Protein AF-A0A519KKP3-F1 (afdb_monomer_lite)

Sequence (104 aa):
MILKKADNIYSEIEFYPVKKDGEKYYVELHSNIANGFPSPAEDFAGKRISLDEKFLSKPEATFIGKAKGMSNYPYIMPGDYLVIRSDLEAKDGDLAIVYLAGEG

Foldseek 3Di:
DDDDDDVDVCVFKDWDQDDDPDDWDKDFDDDDPPPDDDDPPPPDPGDIDTPCVVQVVPVVQWIWIAGCDCPDPPPHDGGDIDIAGRVDDDDPPDDHHDDDPDDD

Radius of gyration: 18.0 Å; chains: 1; bounding box: 52×29×34 Å

Structure (mmCIF, N/CA/C/O backbone):
data_AF-A0A519KKP3-F1
#
_entry.id   AF-A0A519KKP3-F1
#
loop_
_atom_site.group_PDB
_atom_site.id
_atom_site.type_symbol
_atom_site.label_atom_id
_atom_site.label_alt_id
_atom_site.label_comp_id
_atom_site.label_asym_id
_atom_site.label_entity_id
_atom_site.label_seq_id
_atom_site.pdbx_PDB_ins_code
_atom_site.Cartn_x
_atom_site.Cartn_y
_atom_site.Cartn_z
_atom_site.occupancy
_atom_site.B_iso_or_equiv
_atom_site.auth_seq_id
_atom_site.auth_comp_id
_atom_site.auth_asym_id
_atom_site.auth_atom_id
_atom_site.pdbx_PDB_model_num
ATOM 1 N N . MET A 1 1 ? -0.479 -7.318 -18.114 1.00 38.22 1 MET A N 1
ATOM 2 C CA . MET A 1 1 ? 0.816 -7.354 -17.410 1.00 38.22 1 MET A CA 1
ATOM 3 C C . MET A 1 1 ? 1.784 -6.352 -18.036 1.00 38.22 1 MET A C 1
ATOM 5 O O . MET A 1 1 ? 2.230 -6.576 -19.156 1.00 38.22 1 MET A O 1
ATOM 9 N N . ILE A 1 2 ? 2.098 -5.240 -17.362 1.00 45.53 2 ILE A N 1
ATOM 10 C CA . ILE A 1 2 ? 3.199 -4.353 -17.791 1.00 45.53 2 ILE A CA 1
ATOM 11 C C . ILE A 1 2 ? 4.464 -4.808 -17.058 1.00 45.53 2 ILE A C 1
ATOM 13 O O . ILE A 1 2 ? 4.703 -4.414 -15.922 1.00 45.53 2 ILE A O 1
ATOM 17 N N . LEU A 1 3 ? 5.259 -5.671 -17.696 1.00 43.72 3 LEU A N 1
ATOM 18 C CA . LEU A 1 3 ? 6.613 -5.975 -17.234 1.00 43.72 3 LEU A CA 1
ATOM 19 C C . LEU A 1 3 ? 7.519 -4.845 -17.712 1.00 43.72 3 LEU A C 1
ATOM 21 O O . LEU A 1 3 ? 7.808 -4.750 -18.906 1.00 43.72 3 LEU A O 1
ATOM 25 N N . LYS A 1 4 ? 7.978 -3.984 -16.805 1.00 54.28 4 LYS A N 1
ATOM 26 C CA . LYS A 1 4 ? 9.083 -3.081 -17.126 1.00 54.28 4 LYS A CA 1
ATOM 27 C C . LYS A 1 4 ? 10.324 -3.448 -16.338 1.00 54.28 4 LYS A C 1
ATOM 29 O O . LYS A 1 4 ? 10.339 -3.422 -15.113 1.00 54.28 4 LYS A O 1
ATOM 34 N N . LYS A 1 5 ? 11.382 -3.736 -17.097 1.00 49.62 5 LYS A N 1
ATOM 35 C CA . LYS A 1 5 ? 12.760 -3.753 -16.626 1.00 49.62 5 LYS A CA 1
ATOM 36 C C . LYS A 1 5 ? 13.096 -2.337 -16.159 1.00 49.62 5 LYS A C 1
ATOM 38 O O . LYS A 1 5 ? 13.310 -1.451 -16.982 1.00 49.62 5 LYS A O 1
ATOM 43 N N . ALA A 1 6 ? 13.080 -2.111 -14.854 1.00 52.91 6 ALA A N 1
ATOM 44 C CA . ALA A 1 6 ? 13.769 -0.969 -14.283 1.00 52.91 6 ALA A CA 1
ATOM 45 C C . ALA A 1 6 ? 15.218 -1.406 -14.069 1.00 52.91 6 ALA A C 1
ATOM 47 O O . ALA A 1 6 ? 15.463 -2.323 -13.289 1.00 52.91 6 ALA A O 1
ATOM 48 N N . ASP A 1 7 ? 16.171 -0.765 -14.750 1.00 56.16 7 ASP A N 1
ATOM 49 C CA . ASP A 1 7 ? 17.597 -0.985 -14.465 1.00 56.16 7 ASP A CA 1
ATOM 50 C C . ASP A 1 7 ? 17.907 -0.657 -12.990 1.00 56.16 7 ASP A C 1
ATOM 52 O O . ASP A 1 7 ? 18.808 -1.237 -12.389 1.00 56.16 7 ASP A O 1
ATOM 56 N N . ASN A 1 8 ? 17.096 0.221 -12.382 1.00 66.56 8 ASN A N 1
ATOM 57 C CA . ASN A 1 8 ? 17.057 0.467 -10.949 1.00 66.56 8 ASN A CA 1
ATOM 58 C C . ASN A 1 8 ? 15.658 0.948 -10.500 1.00 66.56 8 ASN A C 1
ATOM 60 O O . ASN A 1 8 ? 15.282 2.087 -10.753 1.00 66.56 8 ASN A O 1
ATOM 64 N N . ILE A 1 9 ? 14.886 0.119 -9.787 1.00 69.25 9 ILE A N 1
ATOM 65 C CA . ILE A 1 9 ? 13.540 0.492 -9.296 1.00 69.25 9 ILE A CA 1
ATOM 66 C C . ILE A 1 9 ? 13.548 1.717 -8.361 1.00 69.25 9 ILE A C 1
ATOM 68 O O . ILE A 1 9 ? 12.567 2.459 -8.295 1.00 69.25 9 ILE A O 1
ATOM 72 N N . TYR A 1 10 ? 14.670 1.977 -7.683 1.00 69.31 10 TYR A N 1
ATOM 73 C CA . TYR A 1 10 ? 14.821 3.100 -6.758 1.00 69.31 10 TYR A CA 1
ATOM 74 C C . TYR A 1 10 ? 14.917 4.467 -7.458 1.00 69.31 10 TYR A C 1
ATOM 76 O O . TYR A 1 10 ? 14.781 5.492 -6.789 1.00 69.31 10 TYR A O 1
ATOM 84 N N . SER A 1 11 ? 15.127 4.523 -8.783 1.00 78.75 11 SER A N 1
ATOM 85 C CA . SER A 1 11 ? 15.025 5.787 -9.535 1.00 78.75 11 SER A CA 1
ATOM 86 C C . SER A 1 11 ? 13.574 6.190 -9.805 1.00 78.75 11 SER A C 1
ATOM 88 O O . SER A 1 11 ? 13.276 7.377 -9.922 1.00 78.75 11 SER A O 1
ATOM 90 N N . GLU A 1 12 ? 12.666 5.214 -9.870 1.00 83.19 12 GLU A N 1
ATOM 91 C CA . GLU A 1 12 ? 11.264 5.415 -10.248 1.00 83.19 12 GLU A CA 1
ATOM 92 C C . GLU A 1 12 ? 10.333 5.523 -9.038 1.00 83.19 12 GLU A C 1
ATOM 94 O O . GLU A 1 12 ? 9.295 6.185 -9.118 1.00 83.19 12 GLU A O 1
ATOM 99 N N . ILE A 1 13 ? 10.693 4.881 -7.921 1.00 88.00 13 ILE A N 1
ATOM 100 C CA . ILE A 1 13 ? 9.873 4.804 -6.711 1.00 88.00 13 ILE A CA 1
ATOM 101 C C . ILE A 1 13 ? 10.720 5.133 -5.481 1.00 88.00 13 ILE A C 1
ATOM 103 O O . ILE A 1 13 ? 11.774 4.547 -5.241 1.00 88.00 13 ILE A O 1
ATOM 107 N N . GLU A 1 14 ? 10.224 6.056 -4.662 1.00 91.62 14 GLU A N 1
ATOM 108 C CA . GLU A 1 14 ? 10.747 6.320 -3.323 1.00 91.62 14 GLU A CA 1
ATOM 109 C C . GLU A 1 14 ? 10.009 5.473 -2.295 1.00 91.62 14 GLU A C 1
ATOM 111 O O . GLU A 1 14 ? 8.830 5.709 -2.054 1.00 91.62 14 GLU A O 1
ATOM 116 N N . PHE A 1 15 ? 10.683 4.499 -1.688 1.00 91.31 15 PHE A N 1
ATOM 117 C CA . PHE A 1 15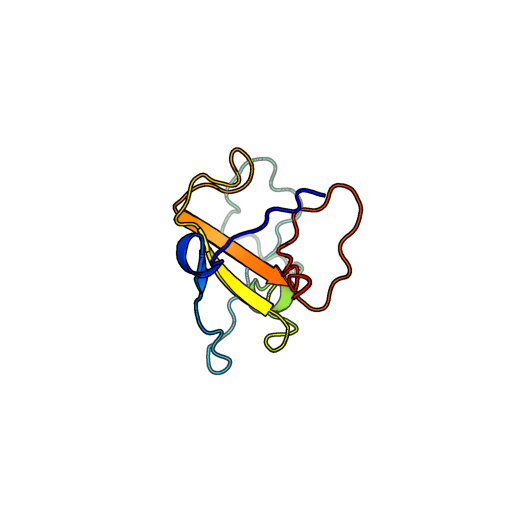 ? 10.059 3.629 -0.693 1.00 91.31 15 PHE A CA 1
ATOM 118 C C . PHE A 1 15 ? 10.006 4.270 0.696 1.00 91.31 15 PHE A C 1
ATOM 120 O O . PHE A 1 15 ? 10.989 4.844 1.167 1.00 91.31 15 PHE A O 1
ATOM 127 N N . TYR A 1 16 ? 8.874 4.094 1.376 1.00 93.06 16 TYR A N 1
ATOM 128 C CA . TYR A 1 16 ? 8.659 4.504 2.758 1.00 93.06 16 TYR A CA 1
ATOM 129 C C . TYR A 1 16 ? 8.570 3.289 3.687 1.00 93.06 16 TYR A C 1
ATOM 131 O O . TYR A 1 16 ? 7.891 2.311 3.359 1.00 93.06 16 TYR A O 1
ATOM 139 N N . PRO A 1 17 ? 9.225 3.333 4.862 1.00 90.12 17 PRO A N 1
ATOM 140 C CA . PRO A 1 17 ? 9.125 2.260 5.838 1.00 90.12 17 PRO A CA 1
ATOM 141 C C . PRO A 1 17 ? 7.722 2.225 6.454 1.00 90.12 17 PRO A C 1
ATOM 143 O O . PRO A 1 17 ? 7.201 3.248 6.902 1.00 90.12 17 PRO A O 1
ATOM 146 N N . VAL A 1 18 ? 7.138 1.030 6.538 1.00 90.06 18 VAL A N 1
ATOM 147 C CA . VAL A 1 18 ? 5.892 0.804 7.280 1.00 90.06 18 VAL A CA 1
ATOM 148 C C . VAL A 1 18 ? 6.222 0.678 8.767 1.00 90.06 18 VAL A C 1
ATOM 150 O O . VAL A 1 18 ? 6.944 -0.232 9.178 1.00 90.06 18 VAL A O 1
ATOM 153 N N . LYS A 1 19 ? 5.687 1.590 9.581 1.00 89.62 19 LYS A N 1
ATOM 154 C CA . LYS A 1 19 ? 5.782 1.544 11.046 1.00 89.62 19 LYS A CA 1
ATOM 155 C C . LYS A 1 19 ? 4.557 0.842 11.635 1.00 89.62 19 LYS A C 1
ATOM 157 O O . LYS A 1 19 ? 3.459 0.990 11.111 1.00 89.62 19 LYS A O 1
ATOM 162 N N . LYS A 1 20 ? 4.749 0.063 12.706 1.00 85.88 20 LYS A N 1
ATOM 163 C CA . LYS A 1 20 ? 3.696 -0.773 13.326 1.00 85.88 20 LYS A CA 1
ATOM 164 C C . LYS A 1 20 ? 3.206 -0.249 14.682 1.00 85.88 20 LYS A C 1
ATOM 166 O O . LYS A 1 20 ? 2.328 -0.855 15.280 1.00 85.88 20 LYS A O 1
ATOM 171 N N . ASP A 1 21 ? 3.795 0.832 15.177 1.00 88.75 21 ASP A N 1
ATOM 172 C CA . ASP A 1 21 ? 3.599 1.397 16.516 1.00 88.75 21 ASP A CA 1
ATOM 173 C C . ASP A 1 21 ? 2.595 2.566 16.556 1.00 88.75 21 ASP A C 1
ATOM 175 O O . ASP A 1 21 ? 2.470 3.234 17.578 1.00 88.75 21 ASP A O 1
ATOM 179 N N . GLY A 1 22 ? 1.876 2.815 15.456 1.00 86.56 22 GLY A N 1
ATOM 180 C CA . GLY A 1 22 ? 0.889 3.891 15.343 1.00 86.56 22 GLY A CA 1
ATOM 181 C C . GLY A 1 22 ? -0.542 3.478 15.700 1.00 86.56 22 GLY A C 1
ATOM 182 O O . GLY A 1 22 ? -0.914 2.305 15.633 1.00 86.56 22 GLY A O 1
ATOM 183 N N . GLU A 1 23 ? -1.366 4.472 16.033 1.00 91.38 23 GLU A N 1
ATOM 184 C CA . GLU A 1 23 ? -2.814 4.300 16.156 1.00 91.38 23 GLU A CA 1
ATOM 185 C C . GLU A 1 23 ? -3.464 4.123 14.779 1.00 91.38 23 GLU A C 1
ATOM 187 O O . GLU A 1 23 ? -3.093 4.788 13.810 1.00 91.38 23 GLU A O 1
ATOM 192 N N . LYS A 1 24 ? -4.464 3.239 14.705 1.00 91.06 24 LYS A N 1
ATOM 193 C CA . LYS A 1 24 ? -5.277 3.043 13.502 1.00 91.06 24 LYS A CA 1
ATOM 194 C C . LYS A 1 24 ? -6.453 4.005 13.498 1.00 91.06 24 LYS A C 1
ATOM 196 O O . LYS A 1 24 ? -7.177 4.108 14.489 1.00 91.06 24 LYS A O 1
ATOM 201 N N . TYR A 1 25 ? -6.717 4.597 12.341 1.00 90.00 25 TYR A N 1
ATOM 202 C CA . TYR A 1 25 ? -7.905 5.420 12.128 1.00 90.00 25 TYR A CA 1
ATOM 203 C C . TYR A 1 25 ? -9.010 4.611 11.457 1.00 90.00 25 TYR A C 1
ATOM 205 O O . TYR A 1 25 ? -8.754 3.804 10.557 1.00 90.00 25 TYR A O 1
ATOM 213 N N . TYR A 1 26 ? -10.244 4.860 11.886 1.00 89.75 26 TYR A N 1
ATOM 214 C CA . TYR A 1 26 ? -11.442 4.241 11.335 1.00 89.75 26 TYR A CA 1
ATOM 215 C C . TYR A 1 26 ? -12.351 5.315 10.762 1.00 89.75 26 TYR A C 1
ATOM 217 O O . TYR A 1 26 ? -12.590 6.342 11.392 1.00 89.75 26 TYR A O 1
ATOM 225 N N . VAL A 1 27 ? -12.876 5.041 9.575 1.00 84.56 27 VAL A N 1
ATOM 226 C CA . VAL A 1 27 ? -13.906 5.844 8.925 1.00 84.56 27 VAL A CA 1
ATOM 227 C C . VAL A 1 27 ? -15.183 5.018 8.888 1.00 84.56 27 VAL A C 1
ATOM 229 O O . VAL A 1 27 ? -15.153 3.813 8.616 1.00 84.56 27 VAL A O 1
ATOM 232 N N . GLU A 1 28 ? -16.308 5.649 9.191 1.00 81.81 28 GLU A N 1
ATOM 233 C CA . GLU A 1 28 ? -17.610 4.995 9.113 1.00 81.81 28 GLU A CA 1
ATOM 234 C C . GLU A 1 28 ? -18.036 4.853 7.648 1.00 81.81 28 GLU A C 1
ATOM 236 O O . GLU A 1 28 ? -17.896 5.773 6.841 1.00 81.81 28 GLU A O 1
ATOM 241 N N . LEU A 1 29 ? -18.505 3.661 7.267 1.00 72.56 29 LEU A N 1
ATOM 242 C CA . LEU A 1 29 ? -19.031 3.429 5.928 1.00 72.56 29 LEU A CA 1
ATOM 243 C C . LEU A 1 29 ? -20.498 3.838 5.890 1.00 72.56 29 LEU A C 1
ATOM 245 O O . LEU A 1 29 ? -21.366 3.162 6.444 1.00 72.56 29 LEU A O 1
ATOM 249 N N . HIS A 1 30 ? -20.779 4.901 5.151 1.00 70.25 30 HIS A N 1
ATOM 250 C CA . HIS A 1 30 ? -22.141 5.312 4.851 1.00 70.25 30 HIS A CA 1
ATOM 251 C C . HIS A 1 30 ? -22.666 4.479 3.680 1.00 70.25 30 HIS A C 1
ATOM 253 O O . HIS A 1 30 ? -22.135 4.518 2.566 1.00 70.25 30 HIS A O 1
ATOM 259 N N . SER A 1 31 ? -23.712 3.693 3.931 1.00 61.16 31 SER A N 1
ATOM 260 C CA . SER A 1 31 ? -24.465 3.057 2.851 1.00 61.16 31 SER A CA 1
ATOM 261 C C . SER A 1 31 ? -25.327 4.140 2.192 1.00 61.16 31 SER A C 1
ATOM 263 O O . SER A 1 31 ? -26.088 4.807 2.877 1.00 61.16 31 SER A O 1
ATOM 265 N N . ASN A 1 32 ? -25.167 4.338 0.877 1.00 57.84 32 ASN A N 1
ATOM 266 C CA . ASN A 1 32 ? -25.789 5.393 0.051 1.00 57.84 32 ASN A CA 1
ATOM 267 C C . ASN A 1 32 ? -25.201 6.814 0.119 1.00 57.84 32 ASN A C 1
ATOM 269 O O . ASN A 1 32 ? -25.941 7.796 0.129 1.00 57.84 32 ASN A O 1
ATOM 273 N N . ILE A 1 33 ? -23.880 6.960 -0.015 1.00 55.81 33 ILE A N 1
ATOM 274 C CA . ILE A 1 33 ? -23.334 8.221 -0.541 1.00 55.81 33 ILE A CA 1
ATOM 275 C C . ILE A 1 33 ? -23.404 8.190 -2.072 1.00 55.81 33 ILE A C 1
ATOM 277 O O . ILE A 1 33 ? -22.461 7.803 -2.758 1.00 55.81 33 ILE A O 1
ATOM 281 N N . ALA A 1 34 ? -24.541 8.611 -2.622 1.00 49.19 34 ALA A N 1
ATOM 282 C CA . ALA A 1 34 ? -24.574 9.138 -3.978 1.00 49.19 34 ALA A CA 1
ATOM 283 C C . ALA A 1 34 ? -24.136 10.612 -3.905 1.00 49.19 34 ALA A C 1
ATOM 285 O O . ALA A 1 34 ? -24.956 11.504 -3.722 1.00 49.19 34 ALA A O 1
ATOM 286 N N . ASN A 1 35 ? -22.827 10.859 -4.013 1.00 44.81 35 ASN A N 1
ATOM 287 C CA . ASN A 1 35 ? -22.234 12.184 -4.259 1.00 44.81 35 ASN A CA 1
ATOM 288 C C . ASN A 1 35 ? -22.431 13.285 -3.179 1.00 44.81 35 ASN A C 1
ATOM 290 O O . ASN A 1 35 ? -22.451 14.464 -3.528 1.00 44.81 35 ASN A O 1
ATOM 294 N N . GLY A 1 36 ? -22.533 12.953 -1.884 1.00 54.53 36 GLY A N 1
ATOM 295 C CA . GLY A 1 36 ? -22.665 13.939 -0.792 1.00 54.53 36 GLY A CA 1
ATOM 296 C C . GLY A 1 36 ? -21.820 13.634 0.452 1.00 54.53 36 GLY A C 1
ATOM 297 O O . GLY A 1 36 ? -21.530 12.478 0.744 1.00 54.53 36 GLY A O 1
ATOM 298 N N . PHE A 1 37 ? -21.410 14.666 1.198 1.00 60.34 37 PHE A N 1
ATOM 299 C CA . PHE A 1 37 ? -20.759 14.476 2.500 1.00 60.34 37 PHE A CA 1
ATOM 300 C C . PHE A 1 37 ? -21.815 14.018 3.523 1.00 60.34 37 PHE A C 1
ATOM 302 O O . PHE A 1 37 ? -22.888 14.624 3.581 1.00 60.34 37 PHE A O 1
ATOM 309 N N . PRO A 1 38 ? -21.558 12.959 4.302 1.00 58.94 38 PRO A N 1
ATOM 310 C CA . PRO A 1 38 ? -22.519 12.458 5.275 1.00 58.94 38 PRO A CA 1
ATOM 311 C C . PRO A 1 38 ? -22.761 13.486 6.386 1.00 58.94 38 PRO A C 1
ATOM 313 O O . PRO A 1 38 ? -21.842 14.172 6.838 1.00 58.94 38 PRO A O 1
ATOM 316 N N . SER A 1 39 ? -24.013 13.604 6.825 1.00 55.75 39 SER A N 1
ATOM 317 C CA . SER A 1 39 ? -24.382 14.482 7.936 1.00 55.75 39 SER A CA 1
ATOM 318 C C . SER A 1 39 ? -23.808 13.931 9.259 1.00 55.75 39 SER A C 1
ATOM 320 O O . SER A 1 39 ? -23.994 12.745 9.532 1.00 55.75 39 SER A O 1
ATOM 322 N N . PRO A 1 40 ? -23.172 14.759 10.118 1.00 55.66 40 PRO A N 1
ATOM 323 C CA . PRO A 1 40 ? -22.558 14.314 11.379 1.00 55.66 40 PRO A CA 1
ATOM 324 C C . PRO A 1 40 ? -23.518 13.723 12.426 1.00 55.66 40 PRO A C 1
ATOM 326 O O . PRO A 1 40 ? -23.056 13.175 13.419 1.00 55.66 40 PRO A O 1
ATOM 329 N N . ALA A 1 41 ? -24.833 13.896 12.258 1.00 57.28 41 ALA A N 1
ATOM 330 C CA . ALA A 1 41 ? -25.846 13.561 13.265 1.00 57.28 41 ALA A CA 1
ATOM 331 C C . ALA A 1 41 ? -26.571 12.228 13.006 1.00 57.28 41 ALA A C 1
ATOM 333 O O . ALA A 1 41 ? -27.488 11.864 13.741 1.00 57.28 41 ALA A O 1
ATOM 334 N N . GLU A 1 42 ? -26.197 11.519 11.947 1.00 56.47 42 GLU A N 1
ATOM 335 C CA . GLU A 1 42 ? -26.802 10.245 11.587 1.00 56.47 42 GLU A CA 1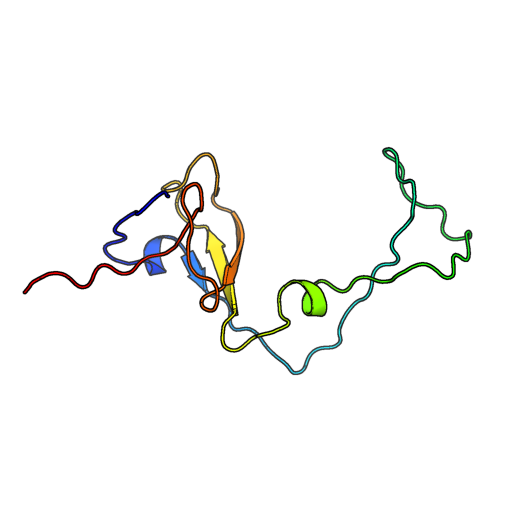
ATOM 336 C C . GLU A 1 42 ? -25.991 9.112 12.227 1.00 56.47 42 GLU A C 1
ATOM 338 O O . GLU A 1 42 ? -25.013 8.613 11.674 1.00 56.47 42 GLU A O 1
ATOM 343 N N . ASP A 1 43 ? -26.389 8.776 13.455 1.00 51.69 43 ASP A N 1
ATOM 344 C CA . ASP A 1 43 ? -25.814 7.723 14.289 1.00 51.69 43 ASP A CA 1
ATOM 345 C C . ASP A 1 43 ? -26.123 6.358 13.652 1.00 51.69 43 ASP A C 1
ATOM 347 O O . ASP A 1 43 ? -27.126 5.698 13.938 1.00 51.69 43 ASP A O 1
ATOM 351 N N . PHE A 1 44 ? -25.301 5.960 12.685 1.00 56.31 44 PHE A N 1
ATOM 352 C CA . PHE A 1 44 ? -25.404 4.654 12.063 1.00 56.31 44 PHE A CA 1
ATOM 353 C C . PHE A 1 44 ? -24.444 3.703 12.760 1.00 56.31 44 PHE A C 1
ATOM 355 O O . PHE A 1 44 ? -23.230 3.883 12.733 1.00 56.31 44 PHE A O 1
ATOM 362 N N . ALA A 1 45 ? -24.990 2.608 13.290 1.00 57.34 45 ALA A N 1
ATOM 363 C CA . ALA A 1 45 ? -24.248 1.407 13.677 1.00 57.34 45 ALA A CA 1
ATOM 364 C C . ALA A 1 45 ? -23.666 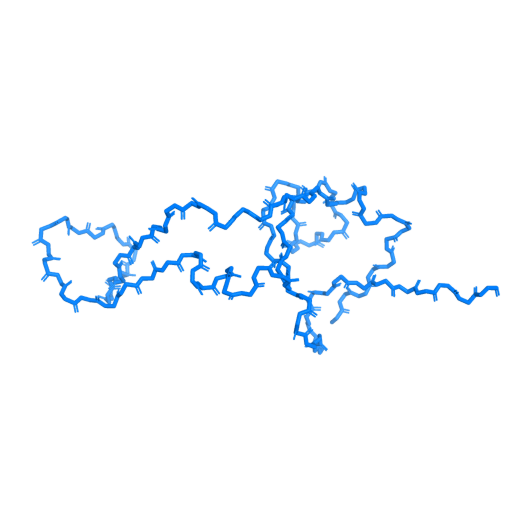0.690 12.433 1.00 57.34 45 ALA A C 1
ATOM 366 O O . ALA A 1 45 ? -23.906 -0.493 12.183 1.00 57.34 45 ALA A O 1
ATOM 367 N N . GLY A 1 46 ? -22.976 1.448 11.584 1.00 66.19 46 GLY A N 1
ATOM 368 C CA . GLY A 1 46 ? -22.455 1.049 10.294 1.00 66.19 46 GLY A CA 1
ATOM 369 C C . GLY A 1 46 ? -21.135 0.305 10.419 1.00 66.19 46 GLY A C 1
ATOM 370 O O . GLY A 1 46 ? -20.400 0.401 11.403 1.00 66.19 46 GLY A O 1
ATOM 371 N N . LYS A 1 47 ? -20.813 -0.454 9.372 1.00 73.06 47 LYS A N 1
ATOM 372 C CA . LYS A 1 47 ? -19.486 -1.053 9.219 1.00 73.06 47 LYS A CA 1
ATOM 373 C C . LYS A 1 47 ? -18.437 0.063 9.211 1.00 73.06 47 LYS A C 1
ATOM 375 O O . LYS A 1 47 ? -18.624 1.084 8.559 1.00 73.06 47 LYS A O 1
ATOM 380 N N . ARG A 1 48 ? -17.317 -0.144 9.897 1.00 84.62 48 ARG A N 1
ATOM 381 C CA . ARG A 1 48 ? -16.162 0.762 9.858 1.00 84.62 48 ARG A CA 1
ATOM 382 C C . ARG A 1 48 ? -15.089 0.201 8.940 1.00 84.62 48 ARG A C 1
ATOM 384 O O . ARG A 1 48 ? -15.004 -1.012 8.753 1.00 84.62 48 ARG A O 1
ATOM 391 N N . ILE A 1 49 ? -14.275 1.084 8.377 1.00 88.19 49 ILE A N 1
ATOM 392 C CA . ILE A 1 49 ? -13.109 0.715 7.580 1.00 88.19 49 ILE A CA 1
ATOM 393 C C . ILE A 1 49 ? -11.877 1.463 8.076 1.00 88.19 49 ILE A C 1
ATOM 395 O O . ILE A 1 49 ? -11.930 2.663 8.328 1.00 88.19 49 ILE A O 1
ATOM 399 N N . SER A 1 50 ? -10.761 0.753 8.191 1.00 92.44 50 SER A N 1
ATOM 400 C CA . SER A 1 50 ? -9.443 1.342 8.407 1.00 92.44 50 SER A CA 1
ATOM 401 C C . SER A 1 50 ? -8.580 1.077 7.179 1.00 92.44 50 SER A C 1
ATOM 403 O O . SER A 1 50 ? -8.582 -0.032 6.636 1.00 92.44 50 SER A O 1
ATOM 405 N N . LEU A 1 51 ? -7.849 2.095 6.719 1.00 92.19 51 LEU A N 1
ATOM 406 C CA . LEU A 1 51 ? -6.896 1.926 5.621 1.00 92.19 51 LEU A CA 1
ATOM 407 C C . LEU A 1 51 ? -5.739 1.014 6.035 1.00 92.19 51 LEU A C 1
ATOM 409 O O . LEU A 1 51 ? -5.305 0.198 5.225 1.00 92.19 51 LEU A O 1
ATOM 413 N N . ASP A 1 52 ? -5.312 1.084 7.297 1.00 92.69 52 ASP A N 1
ATOM 414 C CA . ASP A 1 52 ? -4.291 0.193 7.847 1.00 92.69 52 ASP A CA 1
ATOM 415 C C . ASP A 1 52 ? -4.757 -1.263 7.784 1.00 92.69 52 ASP A C 1
ATOM 417 O O . ASP A 1 52 ? -4.041 -2.140 7.309 1.00 92.69 52 ASP A O 1
ATOM 421 N N . GLU A 1 53 ? -5.997 -1.538 8.185 1.00 91.50 53 GLU A N 1
ATOM 422 C CA . GLU A 1 53 ? -6.534 -2.903 8.146 1.00 91.50 53 GLU A CA 1
ATOM 423 C C . GLU A 1 53 ? -6.795 -3.396 6.727 1.00 91.50 53 GLU A C 1
ATOM 425 O O . GLU A 1 53 ? -6.615 -4.578 6.434 1.00 91.50 53 GLU A O 1
ATOM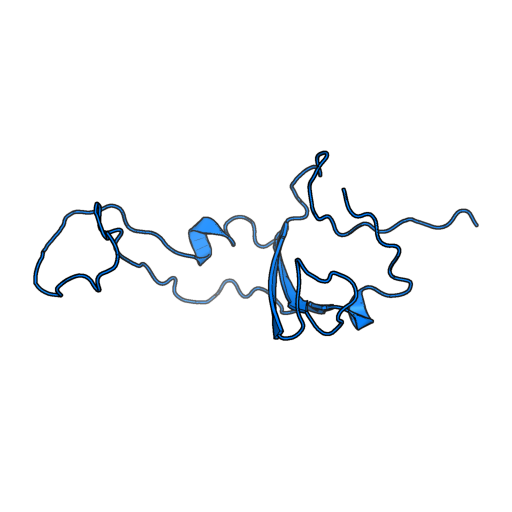 430 N N . LYS A 1 54 ? -7.191 -2.494 5.828 1.00 91.62 54 LYS A N 1
ATOM 431 C CA . LYS A 1 54 ? -7.462 -2.840 4.435 1.00 91.62 54 LYS A CA 1
ATOM 432 C C . LYS A 1 54 ? -6.185 -3.110 3.645 1.00 91.62 54 LYS A C 1
ATOM 434 O O . LYS A 1 54 ? -6.134 -4.075 2.887 1.00 91.62 54 LYS A O 1
ATOM 439 N N . PHE A 1 55 ? -5.180 -2.253 3.791 1.00 92.56 55 PHE A N 1
ATOM 440 C CA . PHE A 1 55 ? -4.015 -2.224 2.906 1.00 92.56 55 PHE A CA 1
ATOM 441 C C . PHE A 1 55 ? -2.726 -2.694 3.584 1.00 92.56 55 PHE A C 1
ATOM 443 O O . PHE A 1 55 ? -1.885 -3.299 2.921 1.00 92.56 55 PHE A O 1
ATOM 450 N N . LEU A 1 56 ? -2.593 -2.500 4.899 1.00 92.62 56 LEU A N 1
ATOM 451 C CA . LEU A 1 56 ? -1.387 -2.809 5.678 1.00 92.62 56 LEU A CA 1
ATOM 452 C C . LEU A 1 56 ? -1.547 -4.046 6.580 1.00 92.62 56 LEU A C 1
ATOM 454 O O . LEU A 1 56 ? -0.785 -4.228 7.524 1.00 92.62 56 LEU A O 1
ATOM 458 N N . SER A 1 57 ? -2.503 -4.931 6.281 1.00 90.31 57 SER A N 1
ATOM 459 C CA . SER A 1 57 ? -2.772 -6.155 7.059 1.00 90.31 57 SER A CA 1
ATOM 460 C C . SER A 1 57 ? -1.610 -7.157 7.113 1.00 90.31 57 SER A C 1
ATOM 462 O O . SER A 1 57 ? -1.562 -7.972 8.030 1.00 90.31 57 SER A O 1
ATOM 464 N N . LYS A 1 58 ? -0.683 -7.101 6.147 1.00 92.88 58 LYS A N 1
ATOM 465 C CA . LYS A 1 58 ? 0.552 -7.903 6.100 1.00 92.88 58 LYS A CA 1
ATOM 466 C C . LYS A 1 58 ? 1.755 -6.989 5.865 1.00 92.88 58 LYS A C 1
ATOM 468 O O . LYS A 1 58 ? 2.246 -6.901 4.735 1.00 92.88 58 LYS A O 1
ATOM 473 N N . PRO A 1 59 ? 2.197 -6.234 6.879 1.00 92.31 59 PRO A N 1
ATOM 474 C CA . PRO A 1 59 ? 3.220 -5.204 6.709 1.00 92.31 59 PRO A CA 1
ATOM 475 C C . PRO A 1 59 ? 4.576 -5.769 6.254 1.00 92.31 59 PRO A C 1
ATOM 477 O O . PRO A 1 59 ? 5.326 -5.079 5.581 1.00 92.31 59 PRO A O 1
ATOM 480 N N . GLU A 1 60 ? 4.884 -7.029 6.564 1.00 92.88 60 GLU A N 1
ATOM 481 C CA . GLU A 1 60 ? 6.075 -7.743 6.078 1.00 92.88 60 GLU A CA 1
ATOM 482 C C . GLU A 1 60 ? 6.065 -8.037 4.570 1.00 92.88 60 GLU A C 1
ATOM 484 O O . GLU A 1 60 ? 7.122 -8.260 3.987 1.00 92.88 60 GLU A O 1
ATOM 489 N N . ALA A 1 61 ? 4.890 -8.016 3.940 1.00 93.44 61 ALA A N 1
ATOM 490 C CA . ALA A 1 61 ? 4.705 -8.221 2.505 1.00 93.44 61 ALA A CA 1
ATOM 491 C C . ALA A 1 61 ? 4.064 -7.002 1.817 1.00 93.44 61 ALA A C 1
ATOM 493 O O . ALA A 1 61 ? 3.521 -7.110 0.715 1.00 93.44 61 ALA A O 1
ATOM 494 N N . THR A 1 62 ? 4.092 -5.844 2.483 1.00 93.19 62 THR A N 1
ATOM 495 C CA . THR A 1 62 ? 3.528 -4.594 1.975 1.00 93.19 62 THR A CA 1
ATOM 496 C C . THR A 1 62 ? 4.599 -3.516 1.953 1.00 93.19 62 THR A C 1
ATOM 498 O O . THR A 1 62 ? 5.200 -3.199 2.976 1.00 93.19 62 THR A O 1
ATOM 501 N N . PHE A 1 63 ? 4.795 -2.912 0.789 1.00 92.62 63 PHE A N 1
ATOM 502 C CA . PHE A 1 63 ? 5.711 -1.801 0.585 1.00 92.62 63 PHE A CA 1
ATOM 503 C C . PHE A 1 63 ? 4.909 -0.555 0.246 1.00 92.62 63 PHE A C 1
ATOM 505 O O . PHE A 1 63 ? 3.972 -0.612 -0.552 1.00 92.62 63 PHE A O 1
ATOM 512 N N . ILE A 1 64 ? 5.295 0.573 0.832 1.00 94.75 64 ILE A N 1
ATOM 513 C CA . ILE A 1 64 ? 4.755 1.874 0.457 1.00 94.75 64 ILE A CA 1
ATOM 514 C C . ILE A 1 64 ? 5.787 2.588 -0.394 1.00 94.75 64 ILE A C 1
ATOM 516 O O . ILE A 1 64 ? 6.968 2.601 -0.052 1.00 94.75 64 ILE A O 1
ATOM 520 N N . GLY A 1 65 ? 5.344 3.173 -1.500 1.00 93.12 65 GLY A N 1
ATOM 521 C CA . GLY A 1 65 ? 6.204 3.944 -2.384 1.00 93.12 65 GLY A CA 1
ATOM 522 C C . GLY A 1 65 ? 5.546 5.230 -2.854 1.00 93.12 65 GLY A C 1
ATOM 523 O O . GLY A 1 65 ? 4.325 5.306 -2.936 1.00 93.12 65 GLY A O 1
ATOM 524 N N . LYS A 1 66 ? 6.349 6.232 -3.199 1.00 93.88 66 LYS A N 1
ATOM 525 C CA . LYS A 1 66 ? 5.912 7.400 -3.960 1.00 93.88 66 LYS A CA 1
ATOM 526 C C . LYS A 1 66 ? 6.512 7.355 -5.350 1.00 93.88 66 LYS A C 1
ATOM 528 O O . LYS A 1 66 ? 7.731 7.248 -5.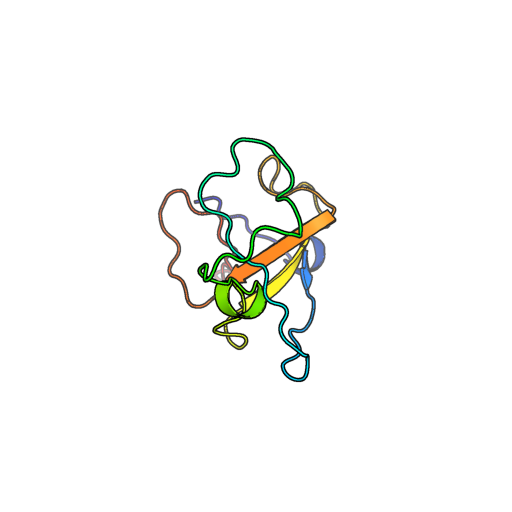498 1.00 93.88 66 LYS A O 1
ATOM 533 N N . ALA A 1 67 ? 5.660 7.448 -6.360 1.00 91.25 67 ALA A N 1
ATOM 534 C CA . ALA A 1 67 ? 6.097 7.495 -7.743 1.00 91.25 67 ALA A CA 1
ATOM 535 C C . ALA A 1 67 ? 6.856 8.800 -8.031 1.00 91.25 67 ALA A C 1
ATOM 537 O O . ALA A 1 67 ? 6.410 9.893 -7.669 1.00 91.25 67 ALA A O 1
ATOM 538 N N . LYS A 1 68 ? 8.011 8.677 -8.689 1.00 89.00 68 LYS A N 1
ATOM 539 C CA . LYS A 1 68 ? 8.869 9.794 -9.116 1.00 89.00 68 LYS A CA 1
ATOM 540 C C . LYS A 1 68 ? 8.889 9.970 -10.628 1.00 89.00 68 LYS A C 1
ATOM 542 O O . LYS A 1 68 ? 8.911 11.100 -11.106 1.00 89.00 68 LYS A O 1
ATOM 547 N N . GLY A 1 69 ? 8.900 8.866 -11.367 1.00 80.88 69 GLY A N 1
ATOM 548 C CA . GLY A 1 69 ? 8.980 8.876 -12.822 1.00 80.88 69 GLY A CA 1
ATOM 549 C C . GLY A 1 69 ? 7.618 8.818 -13.512 1.00 80.88 69 GLY A C 1
ATOM 550 O O . GLY A 1 69 ? 6.605 8.444 -12.929 1.00 80.88 69 GLY A O 1
ATOM 551 N N . MET A 1 70 ? 7.613 9.164 -14.799 1.00 80.62 70 MET A N 1
ATOM 552 C CA . MET A 1 70 ? 6.450 9.059 -15.697 1.00 80.62 70 MET A CA 1
ATOM 553 C C . MET A 1 70 ? 6.402 7.711 -16.439 1.00 80.62 70 MET A C 1
ATOM 555 O O . MET A 1 70 ? 5.619 7.529 -17.370 1.00 80.62 70 MET A O 1
ATOM 559 N N . SER A 1 71 ? 7.268 6.762 -16.074 1.00 73.19 71 SER A N 1
ATOM 560 C CA . SER A 1 71 ? 7.536 5.529 -16.831 1.00 73.19 71 SER A CA 1
ATOM 561 C C . SER A 1 71 ? 6.335 4.583 -16.970 1.00 73.19 71 SER A C 1
ATOM 563 O O . SER A 1 71 ? 6.352 3.727 -17.865 1.00 73.19 71 SER A O 1
ATOM 565 N N . ASN A 1 72 ? 5.313 4.775 -16.127 1.00 76.56 72 ASN A N 1
ATOM 566 C CA . ASN A 1 72 ? 4.085 3.986 -16.008 1.00 76.56 72 ASN A CA 1
ATOM 567 C C . ASN A 1 72 ? 2.810 4.785 -16.359 1.00 76.56 72 ASN A C 1
ATOM 569 O O . ASN A 1 72 ? 1.704 4.392 -15.981 1.00 76.56 72 ASN A O 1
ATOM 573 N N . TYR A 1 73 ? 2.942 5.902 -17.081 1.00 78.38 73 TYR A N 1
ATOM 574 C CA . TYR A 1 73 ? 1.796 6.646 -17.609 1.00 78.38 73 TYR A CA 1
ATOM 575 C C . TYR A 1 73 ? 0.921 5.752 -18.518 1.00 78.38 73 TYR A C 1
ATOM 577 O O . TYR A 1 73 ? 1.471 4.986 -19.315 1.00 78.38 73 TYR A O 1
ATOM 585 N N . PRO A 1 74 ? -0.423 5.850 -18.453 1.00 86.06 74 PRO A N 1
ATOM 586 C CA . PRO A 1 74 ? -1.221 6.789 -17.650 1.00 86.06 74 PRO A CA 1
ATOM 587 C C . PRO A 1 74 ? -1.627 6.275 -16.259 1.00 86.06 74 PRO A C 1
ATOM 589 O O . PRO A 1 74 ? -2.429 6.920 -15.594 1.00 86.06 74 PRO A O 1
ATOM 592 N N . TYR A 1 75 ? -1.129 5.115 -15.827 1.00 85.69 75 TYR A N 1
ATOM 593 C CA . TYR A 1 75 ? -1.637 4.422 -14.638 1.00 85.69 75 TYR A CA 1
ATOM 594 C C . TYR A 1 75 ? -1.025 4.911 -13.329 1.00 85.69 75 TYR A C 1
ATOM 596 O O . TYR A 1 75 ? -1.723 4.974 -12.323 1.00 85.69 75 TYR A O 1
ATOM 604 N N . ILE A 1 76 ? 0.272 5.221 -13.343 1.00 87.69 76 ILE A N 1
ATOM 605 C CA . ILE A 1 76 ? 0.989 5.785 -12.198 1.00 87.69 76 ILE A CA 1
ATOM 606 C C . ILE A 1 76 ? 1.645 7.082 -12.649 1.00 87.69 76 ILE A C 1
ATOM 608 O O . ILE A 1 76 ? 2.416 7.096 -13.615 1.00 87.69 76 ILE A O 1
ATOM 612 N N . MET A 1 77 ? 1.351 8.155 -11.926 1.00 90.38 77 MET A N 1
ATOM 613 C CA . MET A 1 77 ? 1.893 9.486 -12.151 1.00 90.38 77 MET A CA 1
ATOM 614 C C . MET A 1 77 ? 2.822 9.901 -11.000 1.00 90.38 77 MET A C 1
ATOM 616 O O . MET A 1 77 ? 2.649 9.463 -9.861 1.00 90.38 77 MET A O 1
ATOM 620 N N . PRO A 1 78 ? 3.815 10.768 -11.258 1.00 91.31 78 PRO A N 1
ATOM 621 C CA . PRO A 1 78 ? 4.648 11.347 -10.220 1.00 91.31 78 PRO A CA 1
ATOM 622 C C . PRO A 1 78 ? 3.802 11.992 -9.126 1.00 91.31 78 PRO A C 1
ATOM 624 O O . PRO A 1 78 ? 2.923 12.806 -9.400 1.00 91.31 78 PRO A O 1
ATOM 627 N N . GLY A 1 79 ? 4.108 11.650 -7.879 1.00 92.69 79 GLY A N 1
ATOM 628 C CA . GLY A 1 79 ? 3.349 12.099 -6.716 1.00 92.69 79 GLY A CA 1
ATOM 629 C C . GLY A 1 79 ? 2.356 11.073 -6.175 1.00 92.69 79 GLY A C 1
ATOM 630 O O . GLY A 1 79 ? 1.999 11.194 -5.003 1.00 92.69 79 GLY A O 1
ATOM 631 N N . ASP A 1 80 ? 1.986 10.053 -6.955 1.00 93.44 80 ASP A N 1
ATOM 632 C CA . ASP A 1 80 ? 1.091 8.994 -6.492 1.00 93.44 80 ASP A CA 1
ATOM 633 C C . ASP A 1 80 ? 1.732 8.176 -5.369 1.00 93.44 80 ASP A C 1
ATOM 635 O O . ASP A 1 80 ? 2.913 7.813 -5.422 1.00 93.44 80 ASP A O 1
ATOM 639 N N . TYR A 1 81 ? 0.919 7.858 -4.362 1.00 93.69 81 TYR A N 1
ATOM 640 C CA . TYR A 1 81 ? 1.275 6.935 -3.294 1.00 93.69 81 TYR A CA 1
ATOM 641 C C . TYR A 1 81 ? 0.804 5.531 -3.657 1.00 93.69 81 TYR A C 1
ATOM 643 O O . TYR A 1 81 ? -0.367 5.300 -3.957 1.00 93.69 81 TYR A O 1
ATOM 651 N N . LEU A 1 82 ? 1.736 4.591 -3.610 1.00 92.94 82 LEU A N 1
ATOM 652 C CA . LEU A 1 82 ? 1.559 3.211 -4.020 1.00 92.94 82 LEU A CA 1
ATOM 653 C C . LEU A 1 82 ? 1.556 2.310 -2.790 1.00 92.94 82 LEU A C 1
ATOM 655 O O . LEU A 1 82 ? 2.450 2.398 -1.947 1.00 92.94 82 LEU A O 1
ATOM 659 N N . VAL A 1 83 ? 0.580 1.405 -2.734 1.00 94.00 83 VAL A N 1
ATOM 660 C CA . VAL A 1 83 ? 0.597 0.231 -1.857 1.00 94.00 83 VAL A CA 1
ATOM 661 C C . VAL A 1 83 ? 0.965 -0.966 -2.722 1.00 94.00 83 VAL A C 1
ATOM 663 O O . VAL A 1 83 ? 0.208 -1.348 -3.610 1.00 94.00 83 VAL A O 1
ATOM 666 N N . ILE A 1 84 ? 2.128 -1.554 -2.475 1.00 91.75 84 ILE A N 1
ATOM 667 C CA . ILE A 1 84 ? 2.683 -2.644 -3.278 1.00 91.75 84 ILE A CA 1
ATOM 668 C C . ILE A 1 84 ? 2.674 -3.914 -2.430 1.00 91.75 84 ILE A C 1
ATOM 670 O O . ILE A 1 84 ? 3.212 -3.928 -1.323 1.00 91.75 84 ILE A O 1
ATOM 674 N N . ARG A 1 85 ? 2.071 -4.987 -2.947 1.00 92.62 85 ARG A N 1
ATOM 675 C CA . ARG A 1 85 ? 1.953 -6.280 -2.262 1.00 92.62 85 ARG A CA 1
ATOM 676 C C . ARG A 1 85 ? 2.862 -7.312 -2.915 1.00 92.62 85 ARG A C 1
ATOM 678 O O . ARG A 1 85 ? 2.730 -7.558 -4.108 1.00 92.62 85 ARG A O 1
ATOM 685 N N . SER A 1 86 ? 3.763 -7.910 -2.138 1.00 90.75 86 SER A N 1
ATOM 686 C CA . SER A 1 86 ? 4.665 -8.971 -2.616 1.00 90.75 86 SER A CA 1
ATOM 687 C C . SER A 1 86 ? 4.139 -10.384 -2.363 1.00 90.75 86 SER A C 1
ATOM 689 O O . SER A 1 86 ? 4.708 -11.342 -2.872 1.00 90.75 86 SER A O 1
ATOM 691 N N . ASP A 1 87 ? 3.065 -10.530 -1.582 1.00 92.75 87 ASP A N 1
ATOM 692 C CA . ASP A 1 87 ? 2.428 -11.819 -1.286 1.00 92.75 87 ASP A CA 1
ATOM 693 C C . ASP A 1 87 ? 1.375 -12.240 -2.320 1.00 92.75 87 ASP A C 1
ATOM 695 O O . ASP A 1 87 ? 0.748 -13.287 -2.161 1.00 92.75 87 ASP A O 1
ATOM 699 N N . LEU A 1 88 ? 1.143 -11.416 -3.342 1.00 90.00 88 LEU A N 1
ATOM 700 C CA . LEU A 1 88 ? 0.167 -11.676 -4.392 1.00 90.00 88 LEU A CA 1
ATOM 701 C C . LEU A 1 88 ? 0.871 -12.152 -5.661 1.00 90.00 88 LEU A C 1
ATOM 703 O O . LEU A 1 88 ? 1.865 -11.572 -6.093 1.00 90.00 88 LEU A O 1
ATOM 707 N N . GLU A 1 89 ? 0.319 -13.193 -6.276 1.00 88.88 89 GLU A N 1
ATOM 708 C CA . GLU A 1 89 ? 0.736 -13.642 -7.600 1.00 88.88 89 GLU A CA 1
ATOM 709 C C . GLU A 1 89 ? 0.130 -12.721 -8.666 1.00 88.88 89 GLU A C 1
ATOM 711 O O . GLU A 1 89 ? -1.087 -12.508 -8.690 1.00 88.88 89 GLU A O 1
ATOM 716 N N . ALA A 1 90 ? 0.981 -12.164 -9.530 1.00 86.62 90 ALA A N 1
ATOM 717 C CA . ALA A 1 90 ? 0.553 -11.281 -10.608 1.00 86.62 90 ALA A CA 1
ATOM 718 C C . ALA A 1 90 ? -0.217 -12.063 -11.680 1.00 86.62 90 ALA A C 1
ATOM 720 O O . ALA A 1 90 ? 0.219 -13.127 -12.121 1.00 86.62 90 ALA A O 1
ATOM 721 N N . LYS A 1 91 ? -1.344 -11.513 -12.132 1.00 88.75 91 LYS A N 1
ATOM 722 C CA . LYS A 1 91 ? -2.183 -12.089 -13.187 1.00 88.75 91 LYS A CA 1
ATOM 723 C C . LYS A 1 91 ? -2.106 -11.262 -14.463 1.00 88.75 91 LYS A C 1
ATOM 725 O O . LYS A 1 91 ? -1.579 -10.145 -14.492 1.00 88.75 91 LYS A O 1
ATOM 730 N N . ASP A 1 92 ? -2.637 -11.815 -15.552 1.00 85.25 92 ASP A N 1
ATOM 731 C CA . ASP A 1 92 ? -2.761 -11.029 -16.772 1.00 85.25 92 ASP A CA 1
ATOM 732 C C . ASP A 1 92 ? -3.631 -9.783 -16.535 1.00 85.25 92 ASP A C 1
ATOM 734 O O . ASP A 1 92 ? -4.581 -9.798 -15.758 1.00 85.25 92 ASP A O 1
ATOM 738 N N . GLY A 1 93 ? -3.253 -8.682 -17.182 1.00 83.75 93 GLY A N 1
ATOM 739 C CA . GLY A 1 93 ? -3.828 -7.359 -16.923 1.00 83.75 93 GLY A CA 1
ATOM 740 C C . GLY A 1 93 ? -3.258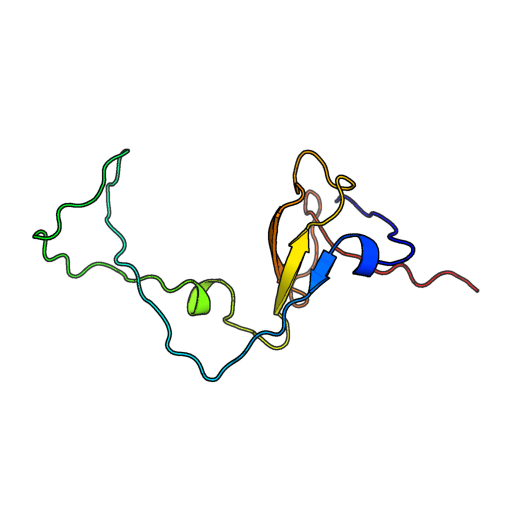 -6.600 -15.713 1.00 83.75 93 GLY A C 1
ATOM 741 O O . GLY A 1 93 ? -3.361 -5.376 -15.707 1.00 83.75 93 GLY A O 1
ATOM 742 N N . ASP A 1 94 ? -2.574 -7.252 -14.768 1.00 84.19 94 ASP A N 1
ATOM 743 C CA . ASP A 1 94 ? -2.064 -6.562 -13.574 1.00 84.19 94 ASP A CA 1
ATOM 744 C C . ASP A 1 94 ? -0.868 -5.644 -13.876 1.00 84.19 94 ASP A C 1
ATOM 746 O O . ASP A 1 94 ? -0.074 -5.866 -14.805 1.00 84.19 94 ASP A O 1
ATOM 750 N N . LEU A 1 95 ? -0.716 -4.612 -13.043 1.00 83.38 95 LEU A N 1
ATOM 751 C CA . LEU A 1 95 ? 0.502 -3.815 -12.954 1.00 83.38 95 LEU A CA 1
ATOM 752 C C . LEU A 1 95 ? 1.381 -4.397 -11.845 1.00 83.38 95 LEU A C 1
ATOM 754 O O . LEU A 1 95 ? 1.032 -4.322 -10.669 1.00 83.38 95 LEU A O 1
ATOM 758 N N . ALA A 1 96 ? 2.513 -4.984 -12.228 1.00 82.94 96 ALA A N 1
ATOM 759 C CA . ALA A 1 96 ? 3.408 -5.678 -11.314 1.00 82.94 96 ALA A CA 1
ATOM 760 C C . ALA A 1 96 ? 4.820 -5.099 -11.389 1.00 82.94 96 ALA A C 1
ATOM 762 O O . ALA A 1 96 ? 5.321 -4.771 -12.464 1.00 82.94 96 ALA A O 1
ATOM 763 N N . ILE A 1 97 ? 5.477 -5.019 -10.234 1.00 79.50 97 ILE A N 1
ATOM 764 C CA . ILE A 1 97 ? 6.909 -4.743 -10.158 1.00 79.50 97 ILE A CA 1
ATOM 765 C C . ILE A 1 97 ? 7.618 -6.089 -10.208 1.00 79.50 97 ILE A C 1
ATOM 767 O O . ILE A 1 97 ? 7.398 -6.939 -9.348 1.00 79.50 97 ILE A O 1
ATOM 771 N N . VAL A 1 98 ? 8.467 -6.276 -11.212 1.00 75.94 98 VAL A N 1
ATOM 772 C CA . VAL A 1 98 ? 9.248 -7.501 -11.379 1.00 75.94 98 VAL A CA 1
ATOM 773 C C . VAL A 1 98 ? 10.731 -7.181 -11.397 1.00 75.94 98 VAL A C 1
ATOM 775 O O . VAL A 1 98 ? 11.164 -6.178 -11.965 1.00 75.94 98 VAL A O 1
ATOM 778 N N . TYR A 1 99 ? 11.516 -8.063 -10.795 1.00 69.69 99 TYR A N 1
ATOM 779 C CA . TYR A 1 99 ? 12.953 -8.089 -10.994 1.00 69.69 99 TYR A CA 1
ATOM 780 C C . TYR A 1 99 ? 13.273 -9.243 -11.937 1.00 69.69 99 TYR A C 1
ATOM 782 O O . TYR A 1 99 ? 13.050 -10.406 -11.605 1.00 69.69 99 TYR A O 1
ATOM 790 N N . LEU A 1 100 ? 13.772 -8.916 -13.125 1.00 66.50 100 LEU A N 1
ATOM 791 C CA . LEU A 1 100 ? 14.342 -9.909 -14.023 1.00 66.50 100 LEU A CA 1
ATOM 792 C C . LEU A 1 100 ? 15.811 -10.049 -13.638 1.00 66.50 100 LEU A C 1
ATOM 794 O O . LEU A 1 100 ? 16.612 -9.165 -13.942 1.00 66.50 100 LEU A O 1
ATOM 798 N N . ALA A 1 101 ? 16.153 -11.133 -12.941 1.00 60.84 101 ALA A N 1
ATOM 799 C CA . ALA A 1 101 ? 17.549 -11.512 -12.787 1.00 60.84 101 ALA A CA 1
ATOM 800 C C . ALA A 1 101 ? 18.111 -11.734 -14.197 1.00 60.84 101 ALA A C 1
ATOM 802 O O . ALA A 1 101 ? 17.621 -12.594 -14.927 1.00 60.84 101 ALA A O 1
ATOM 803 N N . GLY A 1 102 ? 19.058 -10.890 -14.609 1.00 60.53 102 GLY A N 1
ATOM 804 C CA . GLY A 1 102 ? 19.717 -11.043 -15.899 1.00 60.53 102 GLY A CA 1
ATOM 805 C C . GLY A 1 102 ? 20.418 -12.395 -15.953 1.00 60.53 102 GLY A C 1
ATOM 806 O O . GLY A 1 102 ? 21.086 -12.778 -14.991 1.00 60.53 102 GLY A O 1
ATOM 807 N N . GLU A 1 103 ? 20.258 -13.107 -17.066 1.00 52.94 103 GLU A N 1
ATOM 808 C CA . GLU A 1 103 ? 21.228 -14.125 -17.455 1.00 52.94 103 GLU A CA 1
ATOM 809 C C . GLU A 1 103 ? 22.613 -13.463 -17.443 1.00 52.94 103 GLU A C 1
ATOM 811 O O . GLU A 1 103 ? 22.772 -12.346 -17.948 1.00 52.94 103 GLU A O 1
ATOM 816 N N . GLY A 1 104 ? 23.559 -14.101 -16.751 1.00 42.06 104 GLY A N 1
ATOM 817 C CA . GLY A 1 104 ? 24.951 -13.657 -16.695 1.00 42.06 104 GLY A CA 1
ATOM 818 C C . GLY A 1 104 ? 25.644 -13.727 -18.046 1.00 42.06 104 GLY A C 1
ATOM 819 O O . GLY A 1 104 ? 25.195 -14.515 -18.908 1.00 42.06 104 GLY A O 1
#

Secondary structure (DSSP, 8-state):
-B----S-HHHHEEEEPPPSSSPPP-EE--TT-SSSPPPTT----PPEE-HHHHH-SSGGGEEEEEE--STTTTTS-TT-EEEEESSSPP-TT-B---------

pLDDT: mean 78.09, std 16.03, range [38.22, 94.75]